Protein AF-A0A7W0DE58-F1 (afdb_monomer_lite)

Structure (mmCIF, N/CA/C/O backbone):
data_AF-A0A7W0DE58-F1
#
_entry.id   AF-A0A7W0DE58-F1
#
loop_
_atom_site.group_PDB
_atom_site.id
_atom_site.type_symbol
_atom_site.label_atom_id
_atom_site.label_alt_id
_atom_site.label_comp_id
_atom_site.label_asym_id
_atom_site.label_entity_id
_atom_site.label_seq_id
_atom_site.pdbx_PDB_ins_code
_atom_site.Cartn_x
_atom_site.Cartn_y
_atom_site.Cartn_z
_atom_site.occupancy
_atom_site.B_iso_or_equiv
_atom_site.auth_seq_id
_atom_site.auth_comp_id
_atom_site.auth_asym_id
_atom_site.auth_atom_id
_atom_site.pdbx_PDB_model_num
ATOM 1 N N . MET A 1 1 ? 25.470 8.779 -27.329 1.00 54.16 1 MET A N 1
ATOM 2 C CA . MET A 1 1 ? 25.562 7.384 -26.840 1.00 54.16 1 MET A CA 1
ATOM 3 C C . MET A 1 1 ? 25.755 7.418 -25.335 1.00 54.16 1 MET A C 1
ATOM 5 O O . MET A 1 1 ? 26.661 8.103 -24.872 1.00 54.16 1 MET A O 1
ATOM 9 N N . ILE A 1 2 ? 24.888 6.750 -24.573 1.00 61.09 2 ILE A N 1
ATOM 10 C CA . ILE A 1 2 ? 25.069 6.591 -23.124 1.00 61.09 2 ILE A CA 1
ATOM 11 C C . ILE A 1 2 ? 26.380 5.836 -22.873 1.00 61.09 2 ILE A C 1
ATOM 13 O O . ILE A 1 2 ? 26.672 4.843 -23.534 1.00 61.09 2 ILE A O 1
ATOM 17 N N . SER A 1 3 ? 27.206 6.350 -21.960 1.00 79.62 3 SER A N 1
ATOM 18 C CA . SER A 1 3 ? 28.499 5.745 -21.639 1.00 79.62 3 SER A CA 1
ATOM 19 C C . SER A 1 3 ? 28.291 4.381 -20.978 1.00 79.62 3 SER A C 1
ATOM 21 O O . SER A 1 3 ? 27.489 4.262 -20.051 1.00 79.62 3 SER A O 1
ATOM 23 N N . PHE A 1 4 ? 29.045 3.366 -21.407 1.00 78.25 4 PHE A N 1
ATOM 24 C CA . PHE A 1 4 ? 28.942 1.984 -20.910 1.00 78.25 4 PHE A CA 1
ATOM 25 C C . PHE A 1 4 ? 29.071 1.892 -19.377 1.00 78.25 4 PHE A C 1
ATOM 27 O O . PHE A 1 4 ? 28.430 1.067 -18.730 1.00 78.25 4 PHE A O 1
ATOM 34 N N . LYS A 1 5 ? 29.839 2.810 -18.773 1.00 80.19 5 LYS A N 1
ATOM 35 C CA . LYS A 1 5 ? 29.979 2.943 -17.314 1.00 80.19 5 LYS A CA 1
ATOM 36 C C . LYS A 1 5 ? 28.664 3.329 -16.629 1.00 80.19 5 LYS A C 1
ATOM 38 O O . LYS A 1 5 ? 28.337 2.779 -15.583 1.00 80.19 5 LYS A O 1
ATOM 43 N N . LEU A 1 6 ? 27.910 4.253 -17.227 1.00 75.94 6 LEU A N 1
ATOM 44 C CA . LEU A 1 6 ? 26.617 4.702 -16.708 1.00 75.94 6 LEU A CA 1
ATOM 45 C C . LEU A 1 6 ? 25.575 3.581 -16.815 1.00 75.94 6 LEU A C 1
ATOM 47 O O . LEU A 1 6 ? 24.805 3.359 -15.887 1.00 75.94 6 LEU A O 1
ATOM 51 N N . GLN A 1 7 ? 25.596 2.841 -17.926 1.00 73.56 7 GLN A N 1
ATOM 52 C CA . GLN A 1 7 ? 24.702 1.708 -18.151 1.00 73.56 7 GLN A CA 1
ATOM 53 C C . GLN A 1 7 ? 24.956 0.574 -17.148 1.00 73.56 7 GLN A C 1
ATOM 55 O O . GLN A 1 7 ? 24.011 0.074 -16.544 1.00 73.56 7 GLN A O 1
ATOM 60 N N . LEU A 1 8 ? 26.224 0.220 -16.906 1.00 85.00 8 LEU A N 1
ATOM 61 C CA . LEU A 1 8 ? 26.586 -0.788 -15.905 1.00 85.00 8 LEU A CA 1
ATOM 62 C C . LEU A 1 8 ? 26.147 -0.367 -14.495 1.00 85.00 8 LEU A C 1
ATOM 64 O O . LEU A 1 8 ? 25.566 -1.168 -13.766 1.00 85.00 8 LEU A O 1
ATOM 68 N N . PHE A 1 9 ? 26.380 0.896 -14.127 1.00 84.75 9 PHE A N 1
ATOM 69 C CA . PHE A 1 9 ? 25.965 1.431 -12.830 1.00 84.75 9 PHE A CA 1
ATOM 70 C C . PHE A 1 9 ? 24.444 1.360 -12.641 1.00 84.75 9 PHE A C 1
ATOM 72 O O . PHE A 1 9 ? 23.974 0.878 -11.611 1.00 84.75 9 PHE A O 1
ATOM 79 N N . LEU A 1 10 ? 23.674 1.774 -13.652 1.00 76.94 10 LEU A N 1
ATOM 80 C CA . LEU A 1 10 ? 22.210 1.720 -13.626 1.00 76.94 10 LEU A CA 1
ATOM 81 C C . LEU A 1 10 ? 21.679 0.292 -13.482 1.00 76.94 10 LEU A C 1
ATOM 83 O O . LEU A 1 10 ? 20.753 0.068 -12.703 1.00 76.94 10 LEU A O 1
ATOM 87 N N . ILE A 1 11 ? 22.277 -0.673 -14.186 1.00 80.88 11 ILE A N 1
ATOM 88 C CA . ILE A 1 11 ? 21.881 -2.085 -14.107 1.00 80.88 11 ILE A CA 1
ATOM 89 C C . ILE A 1 11 ? 22.119 -2.633 -12.697 1.00 80.88 11 ILE A C 1
ATOM 91 O O . ILE A 1 11 ? 21.213 -3.224 -12.110 1.00 80.88 11 ILE A O 1
ATOM 95 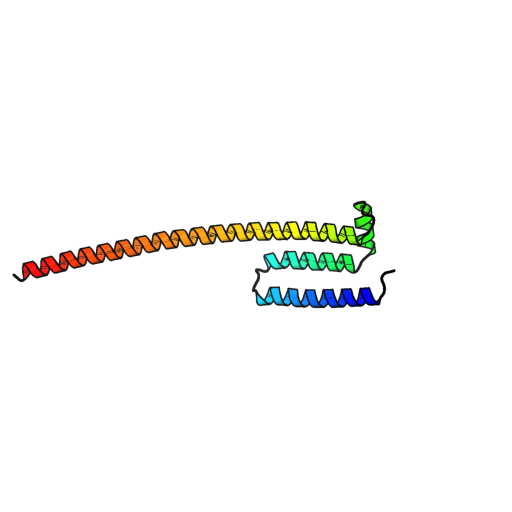N N . VAL A 1 12 ? 23.307 -2.404 -12.129 1.00 87.88 12 VAL A N 1
ATOM 96 C CA . VAL A 1 12 ? 23.644 -2.874 -10.775 1.00 87.88 12 VAL A CA 1
ATOM 97 C C . VAL A 1 12 ? 22.734 -2.224 -9.732 1.00 87.88 12 VAL A C 1
ATOM 99 O O . VAL A 1 12 ? 22.206 -2.914 -8.861 1.00 87.88 12 VAL A O 1
ATOM 102 N N . PHE A 1 13 ? 22.491 -0.917 -9.847 1.00 83.12 13 PHE A N 1
ATOM 103 C CA . PHE A 1 13 ? 21.596 -0.194 -8.947 1.00 83.12 13 PHE A CA 1
ATOM 104 C C . PHE A 1 13 ? 20.156 -0.727 -9.017 1.00 83.12 13 PHE A C 1
ATOM 106 O O . PHE A 1 13 ? 19.573 -1.045 -7.981 1.00 83.12 13 PHE A O 1
ATOM 113 N N . CYS A 1 14 ? 19.608 -0.919 -10.224 1.00 79.19 14 CYS A N 1
ATOM 114 C CA . CYS A 1 14 ? 18.289 -1.534 -10.409 1.00 79.19 14 CYS A CA 1
ATOM 115 C C . CYS A 1 14 ? 18.213 -2.935 -9.797 1.00 79.19 14 CYS A C 1
ATOM 117 O O . CYS A 1 14 ? 17.220 -3.263 -9.150 1.00 79.19 14 CYS A O 1
ATOM 119 N N . PHE A 1 15 ? 19.255 -3.753 -9.963 1.00 85.69 15 PHE A N 1
ATOM 120 C CA . PHE A 1 15 ? 19.284 -5.109 -9.421 1.00 85.69 15 PHE A CA 1
ATOM 121 C C . PHE A 1 15 ? 19.278 -5.124 -7.884 1.00 85.69 15 PHE A C 1
ATOM 123 O O . PHE A 1 15 ? 18.531 -5.889 -7.272 1.00 85.69 15 PHE A O 1
ATOM 130 N N . ILE A 1 16 ? 20.051 -4.235 -7.249 1.00 86.00 16 ILE A N 1
ATOM 131 C CA . ILE A 1 16 ? 20.060 -4.073 -5.787 1.00 86.00 16 ILE A CA 1
ATOM 132 C C . ILE A 1 16 ? 18.690 -3.602 -5.291 1.00 86.00 16 ILE A C 1
ATOM 134 O O . ILE A 1 16 ? 18.139 -4.191 -4.357 1.00 86.00 16 ILE A O 1
ATOM 138 N N . CYS A 1 17 ? 18.109 -2.582 -5.931 1.00 77.06 17 CYS A N 1
ATOM 139 C CA . CYS A 1 17 ? 16.770 -2.100 -5.595 1.00 77.06 17 CYS A CA 1
ATOM 140 C C . CYS A 1 17 ? 15.721 -3.209 -5.728 1.00 77.06 17 CYS A C 1
ATOM 142 O O . CYS A 1 17 ? 14.889 -3.359 -4.836 1.00 77.06 17 CYS A O 1
ATOM 144 N N . PHE A 1 18 ? 15.789 -4.020 -6.786 1.00 79.06 18 PHE A N 1
ATOM 145 C CA . PHE A 1 18 ? 14.885 -5.147 -7.001 1.00 79.06 18 PHE A CA 1
ATOM 146 C C . PHE A 1 18 ? 14.988 -6.198 -5.891 1.00 79.06 18 PHE A C 1
ATOM 148 O O . PHE A 1 18 ? 13.970 -6.598 -5.326 1.00 79.06 18 PHE A O 1
ATOM 155 N N . MET A 1 19 ? 16.209 -6.599 -5.524 1.00 84.69 19 MET A N 1
ATOM 156 C CA . MET A 1 19 ? 16.435 -7.558 -4.437 1.00 84.69 19 MET A CA 1
ATOM 157 C C . MET A 1 19 ? 15.956 -7.023 -3.086 1.00 84.69 19 MET A C 1
ATOM 159 O O . MET A 1 19 ? 15.321 -7.746 -2.317 1.00 84.69 19 MET A O 1
ATOM 163 N N . MET A 1 20 ? 16.200 -5.742 -2.805 1.00 80.12 20 MET A N 1
ATOM 164 C CA . MET A 1 20 ? 15.695 -5.094 -1.596 1.00 80.12 20 MET A CA 1
ATOM 165 C C . MET A 1 20 ? 14.160 -5.071 -1.576 1.00 80.12 20 MET A C 1
ATOM 167 O O . MET A 1 20 ? 13.556 -5.356 -0.543 1.00 80.12 20 MET A O 1
ATOM 171 N N . PHE A 1 21 ? 13.532 -4.791 -2.721 1.00 73.88 21 PHE A N 1
ATOM 172 C CA . PHE A 1 21 ? 12.079 -4.757 -2.867 1.00 73.88 21 PHE A CA 1
ATOM 173 C C . PHE A 1 21 ? 11.446 -6.140 -2.663 1.00 73.88 21 PHE A C 1
ATOM 175 O O . PHE A 1 21 ? 10.488 -6.277 -1.902 1.00 73.88 21 PHE A O 1
ATOM 182 N N . LEU A 1 22 ? 12.030 -7.181 -3.266 1.00 77.19 22 LEU A N 1
ATOM 183 C CA . LEU A 1 22 ? 11.653 -8.580 -3.043 1.00 77.19 22 LEU A CA 1
ATOM 184 C C . LEU A 1 22 ? 11.731 -8.957 -1.561 1.00 77.19 22 LEU A C 1
ATOM 186 O O . LEU A 1 22 ? 10.788 -9.530 -1.013 1.00 77.19 22 LEU A O 1
ATOM 190 N N . ASN A 1 23 ? 12.828 -8.594 -0.897 1.00 77.69 23 ASN A N 1
ATOM 191 C CA . ASN A 1 23 ? 13.008 -8.876 0.523 1.00 77.69 23 ASN A CA 1
ATOM 192 C C . ASN A 1 23 ? 11.957 -8.151 1.383 1.00 77.69 23 ASN A C 1
ATOM 194 O O . ASN A 1 23 ? 11.448 -8.717 2.348 1.00 77.69 23 ASN A O 1
ATOM 198 N N . LEU A 1 24 ? 11.578 -6.924 1.011 1.00 68.94 24 LEU A N 1
ATOM 199 C CA . LEU A 1 24 ? 10.515 -6.168 1.675 1.00 68.94 24 LEU A CA 1
ATOM 200 C C . LEU A 1 24 ? 9.151 -6.863 1.524 1.00 68.94 24 LEU A C 1
ATOM 202 O O . LEU A 1 24 ? 8.433 -7.029 2.508 1.00 68.94 24 LEU A O 1
ATOM 206 N N . ILE A 1 25 ? 8.818 -7.344 0.324 1.00 68.94 25 ILE A N 1
ATOM 207 C CA . ILE A 1 25 ? 7.566 -8.078 0.074 1.00 68.94 25 ILE A CA 1
ATOM 208 C C . ILE A 1 25 ? 7.475 -9.323 0.964 1.00 68.94 25 ILE A C 1
ATOM 210 O O . ILE A 1 25 ? 6.459 -9.538 1.628 1.00 68.94 25 ILE A O 1
ATOM 214 N N . ILE A 1 26 ? 8.552 -10.112 1.012 1.00 71.56 26 ILE A N 1
ATOM 215 C CA . ILE A 1 26 ? 8.603 -11.363 1.778 1.00 71.56 26 ILE A CA 1
ATOM 216 C C . ILE A 1 26 ? 8.555 -11.079 3.286 1.00 71.56 26 ILE A C 1
ATOM 218 O O . ILE A 1 26 ? 7.804 -11.723 4.019 1.00 71.56 26 ILE A O 1
ATOM 222 N N . LYS A 1 27 ? 9.323 -10.091 3.762 1.00 65.44 27 LYS A N 1
ATOM 223 C CA . LYS A 1 27 ? 9.465 -9.790 5.194 1.00 65.44 27 LYS A CA 1
ATOM 224 C C . LYS A 1 27 ? 8.199 -9.200 5.816 1.00 65.44 27 LYS A C 1
ATOM 226 O O . LYS A 1 27 ? 7.913 -9.490 6.975 1.00 65.44 27 LYS A O 1
ATOM 231 N N . PHE A 1 28 ? 7.438 -8.397 5.071 1.00 62.41 28 PHE A N 1
ATOM 232 C CA . PHE A 1 28 ? 6.244 -7.721 5.592 1.00 62.41 28 PHE A CA 1
ATOM 233 C C . PHE A 1 28 ? 4.934 -8.497 5.382 1.00 62.41 28 PHE A C 1
ATOM 235 O O . PHE A 1 28 ? 3.885 -7.989 5.770 1.00 62.41 28 PHE A O 1
ATOM 242 N N . LYS A 1 29 ? 4.973 -9.716 4.807 1.00 59.91 29 LYS A N 1
ATOM 243 C CA . LYS A 1 29 ? 3.774 -10.523 4.479 1.00 59.91 29 LYS A CA 1
ATOM 244 C C . LYS A 1 29 ? 2.689 -9.690 3.784 1.00 59.91 29 LYS A C 1
ATOM 246 O O . LYS A 1 29 ? 1.505 -9.819 4.087 1.00 59.91 29 LYS A O 1
ATOM 251 N N . LEU A 1 30 ? 3.105 -8.790 2.892 1.00 58.84 30 LEU A N 1
ATOM 252 C CA . LEU A 1 30 ? 2.166 -7.994 2.112 1.00 58.84 30 LEU A CA 1
ATOM 253 C C . LEU A 1 30 ? 1.281 -8.960 1.320 1.00 58.84 30 LEU A C 1
ATOM 255 O O . LEU A 1 30 ? 1.800 -9.870 0.671 1.00 58.84 30 LEU A O 1
ATOM 259 N N . ASP A 1 31 ? -0.039 -8.777 1.390 1.00 58.59 31 ASP A N 1
ATOM 260 C CA . ASP A 1 31 ? -0.971 -9.572 0.593 1.00 58.59 31 ASP A CA 1
ATOM 261 C C . ASP A 1 31 ? -0.529 -9.523 -0.873 1.00 58.59 31 ASP A C 1
ATOM 263 O O . ASP A 1 31 ? -0.366 -8.437 -1.443 1.00 58.59 31 ASP A O 1
ATOM 267 N N . LEU A 1 32 ? -0.364 -10.703 -1.485 1.00 56.78 32 LEU A N 1
ATOM 268 C CA . LEU A 1 32 ? 0.150 -10.887 -2.851 1.00 56.78 32 LEU A CA 1
ATOM 269 C C . LEU A 1 32 ? -0.504 -9.928 -3.863 1.00 56.78 32 LEU A C 1
ATOM 271 O O . LEU A 1 32 ? 0.135 -9.480 -4.812 1.00 56.78 32 LEU A O 1
ATOM 275 N N . LYS A 1 33 ? -1.774 -9.577 -3.626 1.00 62.78 33 LYS A N 1
ATOM 276 C CA . LYS A 1 33 ? -2.578 -8.647 -4.423 1.00 62.78 33 LYS A CA 1
ATOM 277 C C . LYS A 1 33 ? -1.955 -7.251 -4.562 1.00 62.78 33 LYS A C 1
ATOM 279 O O . LYS A 1 33 ? -2.016 -6.681 -5.648 1.00 62.78 33 LYS A O 1
ATOM 284 N N . TYR A 1 34 ? -1.363 -6.694 -3.504 1.00 63.88 34 TYR A N 1
ATOM 285 C CA . TYR A 1 34 ? -0.759 -5.352 -3.549 1.00 63.88 34 TYR A CA 1
ATOM 286 C C . TYR A 1 34 ? 0.659 -5.386 -4.121 1.00 63.88 34 TYR A C 1
ATOM 288 O O . TYR A 1 34 ? 1.074 -4.464 -4.824 1.00 63.88 34 TYR A O 1
ATOM 296 N N . SER A 1 35 ? 1.381 -6.477 -3.871 1.00 67.00 35 SER A N 1
ATOM 297 C CA . SER A 1 35 ? 2.721 -6.713 -4.409 1.00 67.00 35 SER A CA 1
ATOM 298 C C . SER A 1 35 ? 2.705 -6.960 -5.921 1.00 67.00 35 SER A C 1
ATOM 300 O O . SER A 1 35 ? 3.663 -6.601 -6.600 1.00 67.00 35 SER A O 1
ATOM 302 N N . LEU A 1 36 ? 1.613 -7.514 -6.464 1.00 68.06 36 LEU A N 1
ATOM 303 C CA . LEU A 1 36 ? 1.472 -7.833 -7.889 1.00 68.06 36 LEU A CA 1
ATOM 304 C C . LEU A 1 36 ? 1.518 -6.585 -8.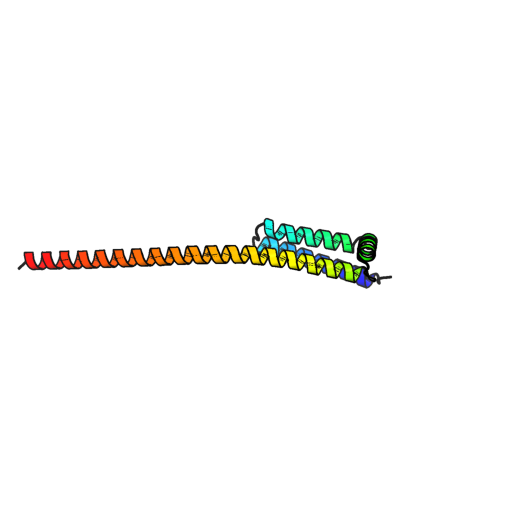784 1.00 68.06 36 LEU A C 1
ATOM 306 O O . LEU A 1 36 ? 2.163 -6.606 -9.829 1.00 68.06 36 LEU A O 1
ATOM 310 N N . LEU A 1 37 ? 0.892 -5.483 -8.351 1.00 68.50 37 LEU A N 1
ATOM 311 C CA . LEU A 1 37 ? 0.932 -4.206 -9.079 1.00 68.50 37 LEU A CA 1
ATOM 312 C C . LEU A 1 37 ? 2.347 -3.622 -9.119 1.00 68.50 37 LEU A C 1
ATOM 314 O O . LEU A 1 37 ? 2.788 -3.128 -10.153 1.00 68.50 37 LEU A O 1
ATOM 318 N N . TRP A 1 38 ? 3.081 -3.730 -8.012 1.00 71.56 38 TRP A N 1
ATOM 319 C CA . TRP A 1 38 ? 4.480 -3.316 -7.949 1.00 71.56 38 TRP A CA 1
ATOM 320 C C . TRP A 1 38 ? 5.395 -4.200 -8.800 1.00 71.56 38 TRP A C 1
ATOM 322 O O . TRP A 1 38 ? 6.311 -3.697 -9.446 1.00 71.56 38 TRP A O 1
ATOM 332 N N . PHE A 1 39 ? 5.134 -5.505 -8.846 1.00 72.88 39 PHE A N 1
ATOM 333 C CA . PHE A 1 39 ? 5.889 -6.432 -9.685 1.00 72.88 39 PHE A CA 1
ATOM 334 C C . PHE A 1 39 ? 5.681 -6.136 -11.173 1.00 72.88 39 PHE A C 1
ATOM 336 O O . PHE A 1 39 ? 6.643 -6.056 -11.934 1.00 72.88 39 PHE A O 1
ATOM 343 N N . LEU A 1 40 ? 4.429 -5.889 -11.568 1.00 74.75 40 LEU A N 1
ATOM 344 C CA . LEU A 1 40 ? 4.074 -5.461 -12.918 1.00 74.75 40 LEU A CA 1
ATOM 345 C C . LEU A 1 40 ? 4.774 -4.143 -13.285 1.00 74.75 40 LEU A C 1
ATOM 347 O O . LEU A 1 40 ? 5.340 -4.036 -14.370 1.00 74.75 40 LEU A O 1
ATOM 351 N N . LEU A 1 41 ? 4.807 -3.173 -12.365 1.00 75.12 41 LEU A N 1
ATOM 352 C CA . LEU A 1 41 ? 5.499 -1.897 -12.558 1.00 75.12 41 LEU A CA 1
ATOM 353 C C . LEU A 1 41 ? 6.998 -2.087 -12.813 1.00 75.12 41 LEU A C 1
ATOM 355 O O . LEU A 1 41 ? 7.540 -1.512 -13.757 1.00 75.12 41 LEU A O 1
ATOM 359 N N . ILE A 1 42 ? 7.666 -2.899 -11.991 1.00 75.31 42 ILE A N 1
ATOM 360 C CA . ILE A 1 42 ? 9.096 -3.181 -12.141 1.00 75.31 42 ILE A CA 1
ATOM 361 C C . ILE A 1 42 ? 9.367 -3.879 -13.477 1.00 75.31 42 ILE A C 1
ATOM 363 O O . ILE A 1 42 ? 10.291 -3.487 -14.183 1.00 75.31 42 ILE A O 1
ATOM 367 N N . ILE A 1 43 ? 8.545 -4.859 -13.861 1.00 80.19 43 ILE A N 1
ATOM 368 C CA . ILE A 1 43 ? 8.680 -5.566 -15.144 1.00 80.19 43 ILE A CA 1
ATOM 369 C C . ILE A 1 43 ? 8.527 -4.602 -16.322 1.00 80.19 43 ILE A C 1
ATOM 371 O O . ILE A 1 43 ? 9.372 -4.601 -17.215 1.00 80.19 43 ILE A O 1
ATOM 375 N N . ILE A 1 44 ? 7.491 -3.757 -16.316 1.00 77.19 44 ILE A N 1
ATOM 376 C CA . ILE A 1 44 ? 7.266 -2.758 -17.370 1.00 77.19 44 ILE A CA 1
ATOM 377 C C . ILE A 1 44 ? 8.461 -1.803 -17.445 1.00 77.19 44 ILE A C 1
ATOM 379 O O . ILE A 1 44 ? 8.985 -1.546 -18.525 1.00 77.19 44 ILE A O 1
ATOM 383 N N . THR A 1 45 ? 8.943 -1.333 -16.296 1.00 72.25 45 THR A N 1
ATOM 384 C CA . THR A 1 45 ? 10.053 -0.375 -16.223 1.00 72.25 45 THR A CA 1
ATOM 385 C C . THR A 1 45 ? 11.366 -0.988 -16.718 1.00 72.25 45 THR A C 1
ATOM 387 O O . THR A 1 45 ? 12.065 -0.367 -17.514 1.00 72.25 45 THR A O 1
ATOM 390 N N . ILE A 1 46 ? 11.686 -2.223 -16.314 1.00 73.81 46 ILE A N 1
ATOM 391 C CA . ILE A 1 46 ? 12.864 -2.960 -16.799 1.00 73.81 46 ILE A CA 1
ATOM 392 C C . ILE A 1 46 ? 12.741 -3.229 -18.300 1.00 73.81 46 ILE A C 1
ATOM 394 O O . ILE A 1 46 ? 13.708 -3.031 -19.030 1.00 73.81 46 ILE A O 1
ATOM 398 N N . SER A 1 47 ? 11.560 -3.623 -18.783 1.00 77.19 47 SER A N 1
ATOM 399 C CA . SER A 1 47 ? 11.330 -3.857 -20.210 1.00 77.19 47 SER A CA 1
ATOM 400 C C . SER A 1 47 ? 11.559 -2.583 -21.031 1.00 77.19 47 SER A C 1
ATOM 402 O O . SER A 1 47 ? 12.238 -2.632 -22.052 1.00 77.19 47 SER A O 1
ATOM 404 N N . LEU A 1 48 ? 11.067 -1.426 -20.579 1.00 69.50 48 LEU A N 1
ATOM 405 C CA . LEU A 1 48 ? 11.318 -0.149 -21.260 1.00 69.50 48 LEU A CA 1
ATOM 406 C C . LEU A 1 48 ? 12.790 0.289 -21.164 1.00 69.50 48 LEU A C 1
ATOM 408 O O . LEU A 1 48 ? 13.311 0.878 -22.107 1.00 69.50 48 LEU A O 1
ATOM 412 N N . ALA A 1 49 ? 13.478 -0.020 -20.060 1.00 70.19 49 ALA A N 1
ATOM 413 C CA . ALA A 1 49 ? 14.894 0.305 -19.880 1.00 70.19 49 ALA A CA 1
ATOM 414 C C . ALA A 1 49 ? 15.833 -0.566 -20.737 1.00 70.19 49 ALA A C 1
ATOM 416 O O . ALA A 1 49 ? 16.866 -0.083 -21.200 1.00 70.19 49 ALA A O 1
ATOM 417 N N . VAL A 1 50 ? 15.491 -1.841 -20.956 1.00 73.00 50 VAL A N 1
ATOM 418 C CA . VAL A 1 50 ? 16.282 -2.777 -21.778 1.00 73.00 50 VAL A CA 1
ATOM 419 C C . VAL A 1 50 ? 16.100 -2.505 -23.275 1.00 73.00 50 VAL A C 1
ATOM 421 O O . VAL A 1 50 ? 17.040 -2.696 -24.047 1.00 73.00 50 VAL A O 1
ATOM 424 N N . PHE A 1 51 ? 14.926 -2.018 -23.691 1.00 73.75 51 PHE A N 1
ATOM 425 C CA . PHE A 1 51 ? 14.586 -1.774 -25.094 1.00 73.75 51 PHE A CA 1
ATOM 426 C C . PHE A 1 51 ? 14.376 -0.272 -25.384 1.00 73.75 51 PHE A C 1
ATOM 428 O O . PHE A 1 51 ? 13.232 0.183 -25.468 1.00 73.75 51 PHE A O 1
ATOM 435 N N . PRO A 1 52 ? 15.451 0.511 -25.612 1.00 68.88 52 PRO A N 1
ATOM 436 C CA . PRO A 1 52 ? 15.353 1.954 -25.857 1.00 68.88 52 PRO A CA 1
ATOM 437 C C . PRO A 1 52 ? 14.525 2.307 -27.103 1.00 68.88 52 PRO A C 1
ATOM 439 O O . PRO A 1 52 ? 13.841 3.325 -27.102 1.00 68.88 52 PRO A O 1
ATOM 442 N N . ASN A 1 53 ? 14.498 1.435 -28.118 1.00 73.19 53 ASN A N 1
ATOM 443 C CA . ASN A 1 53 ? 13.672 1.621 -29.317 1.00 73.19 53 ASN A CA 1
ATOM 444 C C . ASN A 1 53 ? 12.163 1.665 -29.005 1.00 73.19 53 ASN A C 1
ATOM 446 O O . ASN A 1 53 ? 11.429 2.415 -29.642 1.00 73.19 53 ASN A O 1
ATOM 450 N N . LEU A 1 54 ? 11.685 0.889 -28.022 1.00 70.44 54 LEU A N 1
ATOM 451 C CA . LEU A 1 54 ? 10.276 0.931 -27.606 1.00 70.44 54 LEU A CA 1
ATOM 452 C C . LEU A 1 54 ? 9.966 2.242 -26.875 1.00 70.44 54 LEU A C 1
ATOM 454 O O . LEU A 1 54 ? 8.922 2.849 -27.103 1.00 70.44 54 LEU A O 1
ATOM 458 N N . ALA A 1 55 ? 10.889 2.701 -26.027 1.00 69.81 55 ALA A N 1
ATOM 459 C CA . ALA A 1 55 ? 10.758 3.979 -25.338 1.00 69.81 55 ALA A CA 1
ATOM 460 C C . ALA A 1 55 ? 10.766 5.168 -26.317 1.00 69.81 55 ALA A C 1
ATOM 462 O O . ALA A 1 55 ? 9.974 6.091 -26.146 1.00 69.81 55 ALA A O 1
ATOM 463 N N . GLU A 1 56 ? 11.603 5.132 -27.359 1.00 75.38 56 GLU A N 1
ATOM 464 C CA . GLU A 1 56 ? 11.613 6.131 -28.438 1.00 75.38 56 GLU A CA 1
ATOM 465 C C . GLU A 1 56 ? 10.296 6.162 -29.217 1.00 75.38 56 GLU A C 1
ATOM 467 O O . GLU A 1 56 ? 9.745 7.240 -29.437 1.00 75.38 56 GLU A O 1
ATOM 472 N N . GLN A 1 57 ? 9.746 5.000 -29.579 1.00 75.75 57 GLN A N 1
ATOM 473 C CA . GLN A 1 57 ? 8.460 4.920 -30.282 1.00 75.75 57 GLN A CA 1
ATOM 474 C C . GLN A 1 57 ? 7.310 5.493 -29.448 1.00 75.75 57 GLN A C 1
ATOM 476 O O . GLN A 1 57 ? 6.489 6.254 -29.960 1.00 75.75 57 GLN A O 1
ATOM 481 N N . VAL A 1 58 ? 7.267 5.166 -28.153 1.00 71.12 58 VAL A N 1
ATOM 482 C CA . VAL A 1 58 ? 6.256 5.695 -27.227 1.00 71.12 58 VAL A CA 1
ATOM 483 C C . VAL A 1 58 ? 6.428 7.202 -27.030 1.00 71.12 58 VAL A C 1
ATOM 485 O O . VAL A 1 58 ? 5.445 7.938 -27.067 1.00 71.12 58 VAL A O 1
ATOM 488 N N . ALA A 1 59 ? 7.662 7.683 -26.871 1.00 78.25 59 ALA A N 1
ATOM 489 C CA . ALA A 1 59 ? 7.946 9.108 -26.736 1.00 78.25 59 ALA A CA 1
ATOM 490 C C . ALA A 1 59 ? 7.521 9.893 -27.983 1.00 78.25 59 ALA A C 1
ATOM 492 O O . ALA A 1 59 ? 6.826 10.899 -27.855 1.00 78.25 59 ALA A O 1
ATOM 493 N N . HIS A 1 60 ? 7.832 9.389 -29.180 1.00 78.62 60 HIS A N 1
ATOM 494 C CA . HIS A 1 60 ? 7.420 10.012 -30.436 1.00 78.62 60 HIS A CA 1
ATOM 495 C C . HIS A 1 60 ? 5.894 10.000 -30.622 1.00 78.62 60 HIS A C 1
ATOM 497 O O . HIS A 1 60 ? 5.330 10.972 -31.116 1.00 78.62 60 HIS A O 1
ATOM 503 N N . PHE A 1 61 ? 5.203 8.935 -30.198 1.00 77.62 61 PHE A N 1
ATOM 504 C CA . PHE A 1 61 ? 3.737 8.872 -30.243 1.00 77.62 61 PHE A CA 1
ATOM 505 C C . PHE A 1 61 ? 3.072 9.904 -29.317 1.00 77.62 61 PHE A C 1
ATOM 507 O O . PHE A 1 61 ? 2.054 10.490 -29.673 1.00 77.62 61 PHE A O 1
ATOM 514 N N . ILE A 1 62 ? 3.657 10.146 -28.141 1.00 79.56 62 ILE A N 1
ATOM 515 C CA . ILE A 1 62 ? 3.156 11.124 -27.160 1.00 79.56 62 ILE A CA 1
ATOM 516 C C . ILE A 1 62 ? 3.605 12.559 -27.510 1.00 79.56 62 ILE A C 1
ATOM 518 O O . ILE A 1 62 ? 3.024 13.522 -27.014 1.00 79.56 62 ILE A O 1
ATOM 522 N N . GLY A 1 63 ? 4.607 12.722 -28.383 1.00 77.75 63 GLY A N 1
ATOM 523 C CA . GLY A 1 63 ? 5.184 14.019 -28.755 1.00 77.75 63 GLY A CA 1
ATOM 524 C C . GLY A 1 63 ? 6.258 14.524 -27.783 1.00 77.75 63 GLY A C 1
ATOM 525 O O . GLY A 1 63 ? 6.461 15.729 -27.658 1.00 77.75 63 GLY A O 1
ATOM 526 N N . ILE A 1 64 ? 6.928 13.620 -27.062 1.00 81.19 64 ILE A N 1
ATOM 527 C CA . ILE A 1 64 ? 7.988 13.937 -26.098 1.00 81.19 64 ILE A CA 1
ATOM 528 C C . ILE A 1 64 ? 9.353 13.823 -26.782 1.00 81.19 64 ILE A C 1
ATOM 530 O O . ILE A 1 64 ? 9.699 12.783 -27.335 1.00 81.19 64 ILE A O 1
ATOM 534 N N . GLU A 1 65 ? 10.148 14.888 -26.684 1.00 75.75 65 GLU A N 1
ATOM 535 C CA . GLU A 1 65 ? 11.438 15.024 -27.374 1.00 75.75 65 GLU A CA 1
ATOM 536 C C . GLU A 1 65 ? 12.515 14.055 -26.854 1.00 75.75 65 GLU A C 1
ATOM 538 O O . GLU A 1 65 ? 13.370 13.599 -27.610 1.00 75.75 65 GLU A O 1
ATOM 543 N N . THR A 1 66 ? 12.469 13.697 -25.564 1.00 79.88 66 THR A N 1
ATOM 544 C CA . THR A 1 66 ? 13.417 12.757 -24.954 1.00 79.88 66 THR A CA 1
ATOM 545 C C . THR A 1 66 ? 12.715 11.502 -24.415 1.00 79.88 66 THR A C 1
ATOM 547 O O . THR A 1 66 ? 11.811 11.602 -23.579 1.00 79.88 66 THR A O 1
ATOM 550 N N . PRO A 1 67 ? 13.161 10.290 -24.799 1.00 73.75 67 PRO A N 1
ATOM 551 C CA . PRO A 1 67 ? 12.573 9.030 -24.324 1.00 73.75 67 PRO A CA 1
ATOM 552 C C . PRO A 1 67 ? 12.565 8.890 -22.800 1.00 73.75 67 PRO A C 1
ATOM 554 O O . PRO A 1 67 ? 11.641 8.331 -22.214 1.00 73.75 67 PRO A O 1
ATOM 557 N N . VAL A 1 68 ? 13.575 9.463 -22.143 1.00 77.81 68 VAL A N 1
ATOM 558 C CA . VAL A 1 68 ? 13.705 9.474 -20.683 1.00 77.81 68 VAL A CA 1
ATOM 559 C C . VAL A 1 68 ? 12.530 10.205 -20.024 1.00 77.81 68 VAL A C 1
ATOM 561 O O . VAL A 1 68 ? 11.959 9.691 -19.063 1.00 77.81 68 VAL A O 1
ATOM 564 N N . ASN A 1 69 ? 12.105 11.353 -20.562 1.00 81.81 69 ASN A N 1
ATOM 565 C CA . ASN A 1 69 ? 10.986 12.117 -20.004 1.00 81.81 69 ASN A CA 1
ATOM 566 C C . ASN A 1 69 ? 9.651 11.373 -20.152 1.00 81.81 69 ASN A C 1
ATOM 568 O O . ASN A 1 69 ? 8.814 11.438 -19.252 1.00 81.81 69 ASN A O 1
ATOM 572 N N . ALA A 1 70 ? 9.467 10.622 -21.241 1.00 75.44 70 ALA A N 1
ATOM 573 C CA . ALA A 1 70 ? 8.277 9.797 -21.443 1.00 75.44 70 ALA A CA 1
ATOM 574 C C . ALA A 1 70 ? 8.177 8.668 -20.403 1.00 75.44 70 ALA A C 1
ATOM 576 O O . ALA A 1 70 ? 7.106 8.445 -19.834 1.00 75.44 70 ALA A O 1
ATOM 577 N N . ILE A 1 71 ? 9.301 8.008 -20.097 1.00 76.62 71 ILE A N 1
ATOM 578 C CA . ILE A 1 71 ? 9.377 6.972 -19.055 1.00 76.62 71 ILE A CA 1
ATOM 579 C C . ILE A 1 71 ? 9.062 7.567 -17.677 1.00 76.62 71 ILE A C 1
ATOM 581 O O . ILE A 1 71 ? 8.284 6.983 -16.922 1.00 76.62 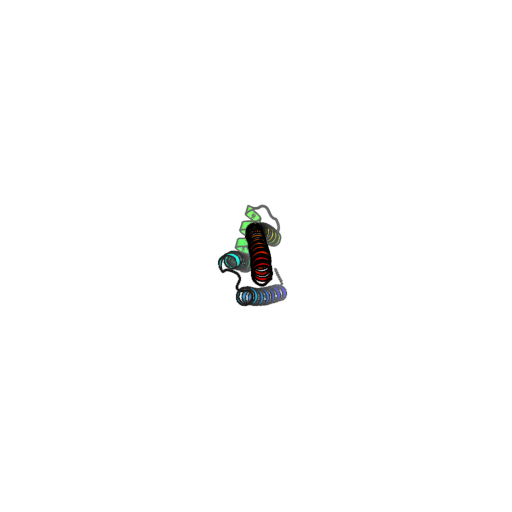71 ILE A O 1
ATOM 585 N N . PHE A 1 72 ? 9.617 8.741 -17.351 1.00 78.00 72 PHE A N 1
ATOM 586 C CA . PHE A 1 72 ? 9.328 9.421 -16.084 1.00 78.00 72 PHE A CA 1
ATOM 587 C C . PHE A 1 72 ? 7.851 9.794 -15.946 1.00 78.00 72 PHE A C 1
ATOM 589 O O . PHE A 1 72 ? 7.258 9.529 -14.900 1.00 78.00 72 PHE A O 1
ATOM 596 N N . LEU A 1 73 ? 7.243 10.358 -16.993 1.00 81.69 73 LEU A N 1
ATOM 597 C CA . LEU A 1 73 ? 5.820 10.697 -17.003 1.00 81.69 73 LEU A CA 1
ATOM 598 C C . LEU A 1 73 ? 4.957 9.457 -16.719 1.00 81.69 73 LEU A C 1
ATOM 600 O O . LEU A 1 73 ? 4.104 9.485 -15.832 1.00 81.69 73 LEU A O 1
ATOM 604 N N . PHE A 1 74 ? 5.222 8.351 -17.419 1.00 77.75 74 PHE A N 1
ATOM 605 C CA . PHE A 1 74 ? 4.515 7.088 -17.204 1.00 77.75 74 PHE A CA 1
ATOM 606 C C . PHE A 1 74 ? 4.718 6.538 -15.793 1.00 77.75 74 PHE A C 1
ATOM 608 O O . PHE A 1 74 ? 3.752 6.121 -15.155 1.00 77.75 74 PHE A O 1
ATOM 615 N N . GLY A 1 75 ? 5.952 6.569 -15.287 1.00 80.75 75 GLY A N 1
ATOM 616 C CA . GLY A 1 75 ? 6.277 6.140 -13.930 1.00 80.75 75 GLY A CA 1
ATOM 617 C C . GLY A 1 75 ? 5.511 6.939 -12.875 1.00 80.75 75 GLY A C 1
ATOM 618 O O . GLY A 1 75 ? 4.945 6.348 -11.955 1.00 80.75 75 GLY A O 1
ATOM 619 N N . ILE A 1 76 ? 5.420 8.264 -13.032 1.00 84.69 76 ILE A N 1
ATOM 620 C CA . ILE A 1 76 ? 4.656 9.139 -12.132 1.00 84.69 76 ILE A CA 1
ATOM 621 C C . ILE A 1 76 ? 3.159 8.823 -12.213 1.00 84.69 76 ILE A C 1
ATOM 623 O O . ILE A 1 76 ? 2.530 8.620 -11.175 1.00 84.69 76 ILE A O 1
ATOM 627 N N . LEU A 1 77 ? 2.589 8.724 -13.417 1.00 86.25 77 LEU A N 1
ATOM 628 C CA . LEU A 1 77 ? 1.168 8.408 -13.611 1.00 86.25 77 LEU A CA 1
ATOM 629 C C . LEU A 1 77 ? 0.795 7.043 -13.014 1.00 86.25 77 LEU A C 1
ATOM 631 O O . LEU A 1 77 ? -0.185 6.932 -12.277 1.00 86.25 77 LEU A O 1
ATOM 635 N N . LEU A 1 78 ? 1.603 6.012 -13.266 1.00 79.25 78 LEU A N 1
ATOM 636 C CA . LEU A 1 78 ? 1.417 4.682 -12.684 1.00 79.25 78 LEU A CA 1
ATOM 637 C C . LEU A 1 78 ? 1.548 4.705 -11.158 1.00 79.25 78 LEU A C 1
ATOM 639 O O . LEU A 1 78 ? 0.727 4.112 -10.458 1.00 79.25 78 LEU A O 1
ATOM 643 N N . THR A 1 79 ? 2.541 5.423 -10.631 1.00 83.19 79 THR A N 1
ATOM 644 C CA . THR A 1 79 ? 2.730 5.570 -9.181 1.00 83.19 79 THR A CA 1
ATOM 645 C C . THR A 1 79 ? 1.533 6.264 -8.536 1.00 83.19 79 THR A C 1
ATOM 647 O O . THR A 1 79 ? 1.091 5.831 -7.474 1.00 83.19 79 THR A O 1
ATOM 650 N N . LEU A 1 80 ? 0.951 7.282 -9.179 1.00 88.38 80 LEU A N 1
ATOM 651 C CA . LEU A 1 80 ? -0.273 7.936 -8.705 1.00 88.38 80 LEU A CA 1
ATOM 652 C C . LEU A 1 80 ? -1.453 6.961 -8.636 1.00 88.38 80 LEU A C 1
ATOM 654 O O . LEU A 1 80 ? -2.176 6.953 -7.640 1.00 88.38 80 LEU A O 1
ATOM 658 N N . ILE A 1 81 ? -1.623 6.099 -9.642 1.00 84.50 81 ILE A N 1
ATOM 659 C CA . ILE A 1 81 ? -2.674 5.068 -9.642 1.00 84.50 81 ILE A CA 1
ATOM 660 C C . ILE A 1 81 ? -2.471 4.087 -8.480 1.00 84.50 81 ILE A C 1
ATOM 662 O O . ILE A 1 81 ? -3.422 3.765 -7.761 1.00 84.50 81 ILE A O 1
ATOM 666 N N . ILE A 1 82 ? -1.234 3.634 -8.260 1.00 82.44 82 ILE A N 1
ATOM 667 C CA . ILE A 1 82 ? -0.897 2.730 -7.152 1.00 82.44 82 ILE A CA 1
ATOM 668 C C . ILE A 1 82 ? -1.157 3.414 -5.809 1.00 82.44 82 ILE A C 1
ATOM 670 O O . ILE A 1 82 ? -1.813 2.825 -4.949 1.00 82.44 82 ILE A O 1
ATOM 674 N N . MET A 1 83 ? -0.699 4.657 -5.642 1.00 87.75 83 MET A N 1
ATOM 675 C CA . MET A 1 83 ? -0.950 5.461 -4.446 1.00 87.75 83 MET A CA 1
ATOM 676 C C . MET A 1 83 ? -2.445 5.574 -4.172 1.00 87.75 83 MET A C 1
ATOM 678 O O . MET A 1 83 ? -2.882 5.258 -3.072 1.00 87.75 83 MET A O 1
ATOM 682 N N . PHE A 1 84 ? -3.249 5.918 -5.177 1.00 85.44 84 PHE A N 1
ATOM 683 C CA . PHE A 1 84 ? -4.698 6.002 -5.027 1.00 85.44 84 PHE A CA 1
ATOM 684 C C . PHE A 1 84 ? -5.329 4.660 -4.622 1.00 85.44 84 PHE A C 1
ATOM 686 O O . PHE A 1 84 ? -6.181 4.608 -3.731 1.00 85.44 84 PHE A O 1
ATOM 693 N N . SER A 1 85 ? -4.885 3.551 -5.222 1.00 82.00 85 SER A N 1
ATOM 694 C CA . SER A 1 85 ? -5.337 2.203 -4.853 1.00 82.00 85 SER A CA 1
ATOM 695 C C . SER A 1 85 ? -4.987 1.848 -3.401 1.00 82.00 85 SER A C 1
ATOM 697 O O . SER A 1 85 ? -5.810 1.268 -2.678 1.00 82.00 85 SER A O 1
ATOM 699 N N . LEU A 1 86 ? -3.784 2.214 -2.950 1.00 84.38 86 LEU A N 1
ATOM 700 C CA . LEU A 1 86 ? -3.347 2.045 -1.563 1.00 84.38 86 LEU A CA 1
ATOM 701 C C . LEU A 1 86 ? -4.173 2.921 -0.619 1.00 84.38 86 LEU A C 1
ATOM 703 O O . LEU A 1 86 ? -4.667 2.419 0.388 1.00 84.38 86 LEU A O 1
ATOM 707 N N . THR A 1 87 ? -4.406 4.187 -0.967 1.00 90.62 87 THR A N 1
ATOM 708 C CA . THR A 1 87 ? -5.243 5.106 -0.186 1.00 90.62 87 THR A CA 1
ATOM 709 C C . THR A 1 87 ? -6.665 4.573 -0.031 1.00 90.62 87 THR A C 1
ATOM 711 O O . THR A 1 87 ? -7.182 4.554 1.085 1.00 90.62 87 THR A O 1
ATOM 714 N N . ARG A 1 88 ? -7.290 4.068 -1.105 1.00 85.38 88 ARG A N 1
ATOM 715 C CA . ARG A 1 88 ? -8.623 3.439 -1.036 1.00 85.38 88 ARG A CA 1
ATOM 716 C C . ARG A 1 88 ? -8.629 2.253 -0.069 1.00 85.38 88 ARG A C 1
ATOM 718 O O . ARG A 1 88 ? -9.525 2.122 0.761 1.00 85.38 88 ARG A O 1
ATOM 725 N N . THR A 1 89 ? -7.639 1.378 -0.193 1.00 84.69 89 THR A N 1
ATOM 726 C CA . THR A 1 89 ? -7.512 0.186 0.652 1.00 84.69 89 THR A CA 1
ATOM 727 C C . THR A 1 89 ? -7.347 0.568 2.121 1.00 84.69 89 THR A C 1
ATOM 729 O O . THR A 1 89 ? -8.056 0.051 2.983 1.00 84.69 89 THR A O 1
ATOM 732 N N . LEU A 1 90 ? -6.453 1.517 2.398 1.00 87.19 90 LEU A N 1
ATOM 733 C CA . LEU A 1 90 ? -6.204 2.030 3.737 1.00 87.19 90 LEU A CA 1
ATOM 734 C C . LEU A 1 90 ? -7.460 2.671 4.336 1.00 87.19 90 LEU A C 1
ATOM 736 O O . LEU A 1 90 ? -7.787 2.397 5.486 1.00 87.19 90 LEU A O 1
ATOM 740 N N . SER A 1 91 ? -8.200 3.450 3.544 1.00 91.38 91 SER A N 1
ATOM 741 C CA . SER A 1 91 ? -9.468 4.052 3.963 1.00 91.38 91 SER A CA 1
ATOM 742 C C . SER A 1 91 ? -10.502 2.991 4.361 1.00 91.38 91 SER A C 1
ATOM 744 O O . SER A 1 91 ? -11.101 3.084 5.431 1.00 91.38 91 SER A O 1
ATOM 746 N N . ASN A 1 92 ? -10.644 1.919 3.575 1.00 87.25 92 ASN A N 1
ATOM 747 C CA . ASN A 1 92 ? -11.527 0.804 3.930 1.00 87.25 92 ASN A CA 1
ATOM 748 C C . ASN A 1 92 ? -11.093 0.105 5.228 1.00 87.25 92 ASN A C 1
ATOM 750 O O . ASN A 1 92 ? -11.939 -0.258 6.047 1.00 87.25 92 ASN A O 1
ATOM 754 N N . HIS A 1 93 ? -9.787 -0.087 5.434 1.00 89.50 93 HIS A N 1
ATOM 755 C CA . HIS A 1 93 ? -9.274 -0.660 6.678 1.00 89.50 93 HIS A CA 1
ATOM 756 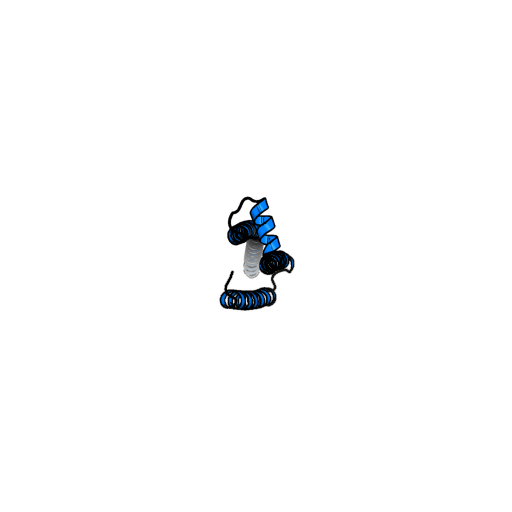C C . HIS A 1 93 ? -9.539 0.246 7.882 1.00 89.50 93 HIS A C 1
ATOM 758 O O . HIS A 1 93 ? -9.959 -0.253 8.923 1.00 89.50 93 HIS A O 1
ATOM 764 N N . GLN A 1 94 ? -9.365 1.562 7.740 1.00 92.81 94 GLN A N 1
ATOM 765 C CA . GLN A 1 94 ? -9.691 2.527 8.791 1.00 92.81 94 GLN A CA 1
ATOM 766 C C . GLN A 1 94 ? -11.171 2.462 9.188 1.00 92.81 94 GLN A C 1
ATOM 768 O O . GLN A 1 94 ? -11.468 2.450 10.383 1.00 92.81 94 GLN A O 1
ATOM 773 N N . SER A 1 95 ? -12.092 2.343 8.223 1.00 94.56 95 SER A N 1
ATOM 774 C CA . SER A 1 95 ? -13.521 2.177 8.528 1.00 94.56 95 SER A CA 1
ATOM 775 C C . SER A 1 95 ? -13.805 0.901 9.324 1.00 94.56 95 SER A C 1
ATOM 777 O O . SER A 1 95 ? -14.501 0.967 10.332 1.00 94.56 95 SER A O 1
ATOM 779 N N . LYS A 1 96 ? -13.205 -0.238 8.950 1.00 94.25 96 LYS A N 1
ATOM 780 C CA . LYS A 1 96 ? -13.368 -1.502 9.696 1.00 94.25 96 LYS A CA 1
ATOM 781 C C . LYS A 1 96 ? -12.800 -1.427 11.113 1.00 94.25 96 LYS A C 1
ATOM 783 O O . LYS A 1 96 ? -13.414 -1.912 12.054 1.00 94.25 96 LYS A O 1
ATOM 788 N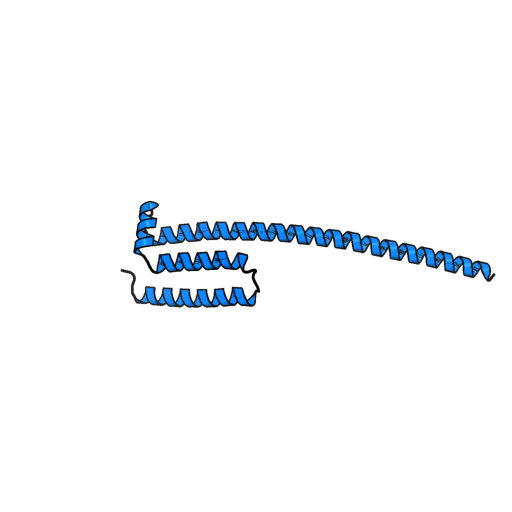 N . ILE A 1 97 ? -11.632 -0.803 11.286 1.00 97.44 97 ILE A N 1
ATOM 789 C CA . ILE A 1 97 ? -11.038 -0.598 12.618 1.00 97.44 97 ILE A CA 1
ATOM 790 C C . ILE A 1 97 ? -11.959 0.265 13.486 1.00 97.44 97 ILE A C 1
ATOM 792 O O . ILE A 1 97 ? -12.132 -0.023 14.672 1.00 97.44 97 ILE A O 1
ATOM 796 N N . LYS A 1 98 ? -12.562 1.310 12.906 1.00 97.31 98 LYS A N 1
ATOM 797 C CA . LYS A 1 98 ? -13.522 2.170 13.603 1.00 97.31 98 LYS A CA 1
ATOM 798 C C . LYS A 1 98 ? -14.752 1.380 14.051 1.00 97.31 98 LYS A C 1
ATOM 800 O O . LYS A 1 98 ? -15.124 1.495 15.212 1.00 97.31 98 LYS A O 1
ATOM 805 N N . GLU A 1 99 ? -15.327 0.571 13.167 1.00 98.06 99 GLU A N 1
ATOM 806 C CA . GLU A 1 99 ? -16.483 -0.287 13.459 1.00 98.06 99 GLU A CA 1
ATOM 807 C C . GLU A 1 99 ? -16.188 -1.259 14.611 1.00 98.06 99 GLU A C 1
ATOM 809 O O . GLU A 1 99 ? -16.867 -1.220 15.634 1.00 98.06 99 GLU A O 1
ATOM 814 N N . ILE A 1 100 ? -15.081 -2.008 14.535 1.00 98.12 100 ILE A N 1
ATOM 815 C CA . ILE A 1 100 ? -14.656 -2.927 15.607 1.00 98.12 100 ILE A CA 1
ATOM 816 C C . ILE A 1 100 ? -14.424 -2.177 16.927 1.00 98.12 100 ILE A C 1
ATOM 818 O O . ILE A 1 100 ? -14.757 -2.670 18.003 1.00 98.12 100 ILE A O 1
ATOM 822 N N . SER A 1 101 ? -13.853 -0.971 16.870 1.00 98.19 101 SER A N 1
ATOM 823 C CA . SER A 1 101 ? -13.629 -0.152 18.069 1.00 98.19 101 SER A CA 1
ATOM 824 C C . SER A 1 101 ? -14.945 0.300 18.708 1.00 98.19 101 SER A C 1
ATOM 826 O O . SER A 1 101 ? -15.030 0.377 19.934 1.00 98.19 101 SER A O 1
ATOM 828 N N . GLN A 1 102 ? -15.965 0.587 17.894 1.00 98.00 102 GLN A N 1
ATOM 829 C CA . GLN A 1 102 ? -17.303 0.942 18.364 1.00 98.00 102 GLN A CA 1
ATOM 830 C C . GLN A 1 102 ? -18.013 -0.262 18.985 1.00 98.00 102 GLN A C 1
ATOM 832 O O . GLN A 1 102 ? -18.507 -0.142 20.105 1.00 98.00 102 GLN A O 1
ATOM 837 N N . GLU A 1 103 ? -17.989 -1.422 18.326 1.00 98.38 103 GLU A N 1
ATOM 838 C CA . GLU A 1 103 ? -18.538 -2.673 18.869 1.00 98.38 103 GLU A CA 1
ATOM 839 C C . GLU A 1 103 ? -17.878 -3.046 20.202 1.00 98.38 103 GLU A C 1
ATOM 841 O O . GLU A 1 103 ? -18.560 -3.348 21.180 1.00 98.38 103 GLU A O 1
ATOM 846 N N . LEU A 1 104 ? -16.548 -2.927 20.290 1.00 98.38 104 LEU A N 1
ATOM 847 C CA . LEU A 1 104 ? -15.812 -3.144 21.535 1.00 98.38 104 LEU A CA 1
ATOM 848 C C . LEU A 1 104 ? -16.221 -2.148 22.633 1.00 98.38 104 LEU A C 1
ATOM 850 O O . LEU A 1 104 ? -16.231 -2.499 23.813 1.00 98.38 104 LEU A O 1
ATOM 854 N N . GLY A 1 105 ? -16.532 -0.904 22.262 1.00 98.38 105 GLY A N 1
ATOM 855 C CA . GLY A 1 105 ? -17.033 0.118 23.179 1.00 98.38 105 GLY A CA 1
ATOM 856 C C . GLY A 1 105 ? -18.397 -0.245 23.767 1.00 98.38 105 GLY A C 1
ATOM 857 O O . GLY A 1 105 ? -18.557 -0.201 24.986 1.00 98.38 105 GLY A O 1
ATOM 858 N N . VAL A 1 106 ? -19.342 -0.657 22.917 1.00 98.56 106 VAL A N 1
ATOM 859 C CA . VAL A 1 106 ? -20.680 -1.113 23.335 1.00 98.56 106 VAL A CA 1
ATOM 860 C C . VAL A 1 106 ? -20.570 -2.343 24.235 1.00 98.56 106 VAL A C 1
ATOM 862 O O . VAL A 1 106 ? -21.102 -2.339 25.342 1.00 98.56 106 VAL A O 1
ATOM 865 N N . LEU A 1 107 ? -19.779 -3.343 23.837 1.00 98.44 107 LEU A N 1
ATOM 866 C CA . LEU A 1 107 ? -19.587 -4.563 24.624 1.00 98.44 107 LEU A CA 1
ATOM 867 C C . LEU A 1 107 ? -19.020 -4.272 26.025 1.00 98.44 107 LEU A C 1
ATOM 869 O O . LEU A 1 107 ? -19.443 -4.864 27.017 1.00 98.44 107 LEU A O 1
ATOM 873 N N . LYS A 1 108 ? -18.069 -3.335 26.137 1.00 98.25 108 LYS A N 1
ATOM 874 C CA . LYS A 1 108 ? -17.520 -2.917 27.439 1.00 98.25 108 LYS A CA 1
ATOM 875 C C . LYS A 1 108 ? -18.567 -2.247 28.328 1.00 98.25 108 LYS A C 1
ATOM 877 O O . LYS A 1 108 ? -18.511 -2.432 29.544 1.00 98.25 108 LYS A O 1
ATOM 882 N N . LEU A 1 109 ? -19.483 -1.474 27.743 1.00 98.06 109 LEU A N 1
ATOM 883 C CA . LEU A 1 109 ? -20.578 -0.836 28.472 1.00 98.06 109 LEU A CA 1
ATOM 884 C C . LEU A 1 109 ? -21.533 -1.893 29.041 1.00 98.06 109 LEU A C 1
ATOM 886 O O . LEU A 1 109 ? -21.788 -1.887 30.243 1.00 98.06 109 LEU A O 1
ATOM 890 N N . GLU A 1 110 ? -21.970 -2.845 28.216 1.00 98.06 110 GLU A N 1
ATOM 891 C CA . GLU A 1 110 ? -22.872 -3.929 28.633 1.00 98.06 110 GLU A CA 1
ATOM 892 C C . GLU A 1 110 ? -22.274 -4.766 29.774 1.00 98.06 110 GLU A C 1
ATOM 894 O O . GLU A 1 110 ? -22.933 -5.031 30.780 1.00 98.06 110 GLU A O 1
ATOM 899 N N . VAL A 1 111 ? -20.986 -5.121 29.679 1.00 98.12 111 VAL A N 1
ATOM 900 C CA . VAL A 1 111 ? -20.278 -5.846 30.751 1.00 98.12 111 VAL A CA 1
ATOM 901 C C . VAL A 1 111 ? -20.262 -5.045 32.058 1.00 98.12 111 VAL A C 1
ATOM 903 O O . VAL A 1 111 ? -20.417 -5.616 33.143 1.00 98.12 111 VAL A O 1
ATOM 906 N N . LEU A 1 112 ? -20.078 -3.725 31.981 1.00 97.88 112 LEU A N 1
ATOM 907 C CA . LEU A 1 112 ? -20.072 -2.851 33.153 1.00 97.88 112 LEU A CA 1
ATOM 908 C C . LEU A 1 112 ? -21.467 -2.747 33.787 1.00 97.88 112 LEU A C 1
ATOM 910 O O . LEU A 1 112 ? -21.587 -2.793 35.014 1.00 97.88 112 LEU A O 1
ATOM 914 N N . GLU A 1 113 ? -22.519 -2.660 32.975 1.00 97.50 113 GLU A N 1
ATOM 915 C CA . GLU A 1 113 ? -23.907 -2.652 33.444 1.00 97.50 113 GLU A CA 1
ATOM 916 C C . GLU A 1 113 ? -24.289 -3.968 34.127 1.00 97.50 113 GLU A C 1
ATOM 918 O O . GLU A 1 113 ? -24.804 -3.939 35.249 1.00 97.50 113 GLU A O 1
ATOM 923 N N . LEU A 1 114 ? -23.954 -5.113 33.524 1.00 97.25 114 LEU A N 1
ATOM 924 C CA . LEU A 1 114 ? -24.177 -6.436 34.117 1.00 97.25 114 LEU A CA 1
ATOM 925 C C . LEU A 1 114 ? -23.458 -6.578 35.464 1.00 97.25 114 LEU A C 1
ATOM 927 O O . LEU A 1 114 ? -24.052 -7.029 36.446 1.00 97.25 114 LEU A O 1
ATOM 931 N N . LYS A 1 115 ? -22.202 -6.123 35.555 1.00 96.50 115 LYS A N 1
ATOM 932 C CA . LYS A 1 115 ? -21.445 -6.133 36.816 1.00 96.50 115 LYS A CA 1
ATOM 933 C C . LYS A 1 115 ? -22.115 -5.269 37.889 1.00 96.50 115 LYS A C 1
ATOM 935 O O . LYS A 1 115 ? -22.204 -5.681 39.045 1.00 96.50 115 LYS A O 1
ATOM 940 N N . ASN A 1 116 ? -22.626 -4.094 37.524 1.00 96.62 116 ASN A N 1
ATOM 941 C CA . ASN A 1 116 ? -23.348 -3.222 38.454 1.00 96.62 116 ASN A CA 1
ATOM 942 C C . ASN A 1 116 ? -24.685 -3.828 38.912 1.00 96.62 116 ASN A C 1
ATOM 944 O O . ASN A 1 116 ? -25.046 -3.687 40.081 1.00 96.62 116 ASN A O 1
ATOM 948 N N . GLN A 1 117 ? -25.410 -4.521 38.031 1.00 95.50 117 GLN A N 1
ATOM 949 C CA . GLN A 1 117 ? -26.638 -5.239 38.393 1.00 95.50 117 GLN A CA 1
ATOM 950 C C . GLN A 1 117 ? -26.359 -6.388 39.368 1.00 95.50 117 GLN A C 1
ATOM 952 O O . GLN A 1 117 ? -27.070 -6.535 40.364 1.00 95.50 117 GLN A O 1
ATOM 957 N N . GLN A 1 118 ? -25.292 -7.158 39.136 1.00 94.62 118 GLN A N 1
ATOM 958 C CA . GLN A 1 118 ? -24.854 -8.212 40.056 1.00 94.62 118 GLN A CA 1
ATOM 959 C C . GLN A 1 118 ? -24.494 -7.647 41.430 1.00 94.62 118 GLN A C 1
ATOM 961 O O . GLN A 1 118 ? -24.918 -8.192 42.446 1.00 94.62 118 GLN A O 1
ATOM 966 N N . LEU A 1 119 ? -23.764 -6.528 41.472 1.00 95.12 119 LEU A N 1
ATOM 967 C CA . LEU A 1 119 ? -23.438 -5.852 42.728 1.00 95.12 119 LEU A CA 1
ATOM 968 C C . LEU A 1 119 ? -24.707 -5.438 43.475 1.00 95.12 119 LEU A C 1
ATOM 970 O O . LEU A 1 119 ? -24.864 -5.817 44.631 1.00 95.12 119 LEU A O 1
ATOM 974 N N . LYS A 1 120 ? -25.641 -4.738 42.817 1.00 92.50 120 LYS A N 1
ATOM 975 C CA . LYS A 1 120 ? -26.930 -4.351 43.421 1.00 92.50 120 LYS A CA 1
ATOM 976 C C . LYS A 1 120 ? -27.687 -5.561 43.970 1.00 92.50 120 LYS A C 1
ATOM 978 O O . LYS A 1 120 ? -28.127 -5.533 45.113 1.00 92.50 120 LYS A O 1
ATOM 983 N N . THR A 1 121 ? -27.777 -6.634 43.186 1.00 93.62 121 THR A N 1
ATOM 984 C CA . THR A 1 121 ? -28.439 -7.882 43.594 1.00 93.62 121 THR A CA 1
ATOM 985 C C . THR A 1 121 ? -27.785 -8.472 44.846 1.00 93.62 121 THR A C 1
ATOM 987 O O . THR A 1 121 ? -28.477 -8.799 45.806 1.00 93.62 121 THR A O 1
ATOM 990 N N . ASN A 1 122 ? -26.451 -8.529 44.890 1.00 91.69 122 ASN A N 1
ATOM 991 C CA . ASN A 1 122 ? -25.711 -9.021 46.053 1.00 91.69 122 ASN A CA 1
ATOM 992 C C . ASN A 1 122 ? -25.904 -8.142 47.297 1.00 91.69 122 ASN A C 1
ATOM 994 O O . ASN A 1 122 ? -26.022 -8.681 48.394 1.00 91.69 122 ASN A O 1
ATOM 998 N N . TYR A 1 123 ? -25.969 -6.813 47.149 1.00 89.50 123 TYR A N 1
ATOM 999 C CA . TYR A 1 123 ? -26.276 -5.910 48.266 1.00 89.50 123 TYR A CA 1
ATOM 1000 C C . TYR A 1 123 ? -27.666 -6.179 48.853 1.00 89.50 123 TYR A C 1
ATOM 1002 O O . TYR A 1 123 ? -27.799 -6.256 50.073 1.00 89.50 123 TYR A O 1
ATOM 1010 N N . HIS A 1 124 ? -28.685 -6.356 48.007 1.00 88.12 124 HIS A N 1
ATOM 1011 C CA . HIS A 1 124 ? -30.042 -6.662 48.468 1.00 88.12 124 HIS A CA 1
ATOM 1012 C C . HIS A 1 124 ? -30.107 -8.009 49.198 1.00 88.12 124 HIS A C 1
ATOM 1014 O O . HIS A 1 124 ? -30.586 -8.055 50.327 1.00 88.12 124 HIS A O 1
ATOM 1020 N N . LEU A 1 125 ? -29.524 -9.065 48.620 1.00 89.19 125 LEU A N 1
ATOM 1021 C CA . LEU A 1 125 ? -29.465 -10.395 49.241 1.00 89.19 125 LEU A CA 1
ATOM 1022 C C . LEU A 1 125 ? -28.735 -10.392 50.590 1.00 89.19 125 LEU A C 1
ATOM 1024 O O . LEU A 1 125 ? -29.099 -11.137 51.495 1.00 89.19 125 LEU A O 1
ATOM 1028 N N . ASN A 1 126 ? -27.675 -9.592 50.729 1.00 84.62 126 ASN A N 1
ATOM 1029 C CA . ASN A 1 126 ? -26.928 -9.530 51.981 1.00 84.62 126 ASN A CA 1
ATOM 1030 C C . ASN A 1 126 ? -27.709 -8.772 53.067 1.00 84.62 126 ASN A C 1
ATOM 1032 O O . ASN A 1 126 ? -27.690 -9.189 54.219 1.00 84.62 126 ASN A O 1
ATOM 1036 N N . ASN A 1 127 ? -28.434 -7.709 52.704 1.00 83.19 127 ASN A N 1
ATOM 1037 C CA . ASN A 1 127 ? -29.274 -6.966 53.647 1.00 83.19 127 ASN A CA 1
ATOM 1038 C C . ASN A 1 127 ? -30.502 -7.769 54.106 1.00 83.19 127 ASN A C 1
ATOM 1040 O O . ASN A 1 127 ? -30.837 -7.721 55.284 1.00 83.19 127 ASN A O 1
ATOM 1044 N N . GLU A 1 128 ? -31.144 -8.539 53.221 1.00 81.12 128 GLU A N 1
ATOM 1045 C CA . GLU A 1 128 ? -32.237 -9.445 53.617 1.00 81.12 128 GLU A CA 1
ATOM 1046 C C . GLU A 1 128 ? -31.762 -10.490 54.632 1.00 81.12 128 GLU A C 1
ATOM 1048 O O . GLU A 1 128 ? -32.396 -10.674 55.666 1.00 81.12 128 GLU A O 1
ATOM 1053 N N . LYS A 1 129 ? -30.591 -11.099 54.404 1.00 75.94 129 LYS A N 1
ATOM 1054 C CA . LYS A 1 129 ? -29.999 -12.059 55.349 1.00 75.94 129 LYS A CA 1
ATOM 1055 C C . LYS A 1 129 ? -29.628 -11.444 56.695 1.00 75.94 129 LYS A C 1
ATOM 1057 O O . LYS A 1 129 ? -29.659 -12.145 57.697 1.00 75.94 129 LYS A O 1
ATOM 1062 N N . VAL A 1 130 ? -29.213 -10.179 56.737 1.00 78.44 130 VAL A N 1
ATOM 1063 C CA . VAL A 1 130 ? -28.935 -9.494 58.010 1.00 78.44 130 VAL A CA 1
ATOM 1064 C C . VAL A 1 130 ? -30.234 -9.297 58.789 1.00 78.44 130 VAL A C 1
ATOM 1066 O O . VAL A 1 130 ? -30.270 -9.632 59.965 1.00 78.44 130 VAL A O 1
ATOM 1069 N N . ASN A 1 131 ? -31.305 -8.867 58.120 1.00 72.12 131 ASN A N 1
ATOM 1070 C CA . ASN A 1 131 ? -32.607 -8.646 58.754 1.00 72.12 131 ASN A CA 1
ATOM 1071 C C . ASN A 1 131 ? -33.304 -9.944 59.209 1.00 72.12 131 ASN A C 1
ATOM 1073 O O . ASN A 1 131 ? -34.082 -9.901 60.150 1.00 72.12 131 ASN A O 1
ATOM 1077 N N . GLU A 1 132 ? -33.063 -11.088 58.559 1.00 73.88 132 GLU A N 1
ATOM 1078 C CA . GLU A 1 132 ? -33.589 -12.394 59.007 1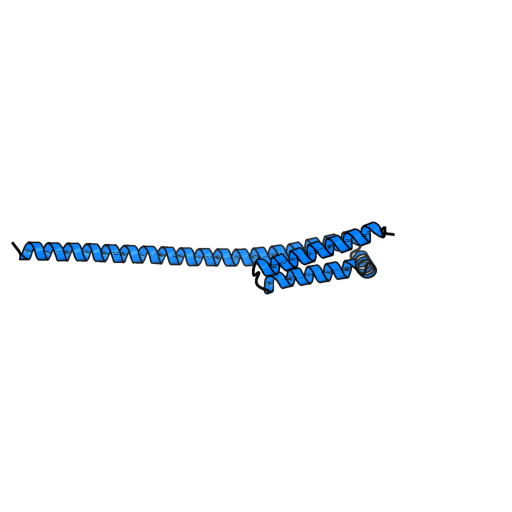.00 73.88 132 GLU A CA 1
ATOM 1079 C C . GLU A 1 132 ? -32.872 -12.956 60.248 1.00 73.88 132 GLU A C 1
ATOM 1081 O O . GLU A 1 132 ? -33.388 -13.870 60.891 1.00 73.88 132 GLU A O 1
ATOM 1086 N N . ASN A 1 133 ? -31.676 -12.451 60.566 1.00 69.12 133 ASN A N 1
ATOM 1087 C CA . ASN A 1 133 ? -30.862 -12.915 61.692 1.00 69.12 133 ASN A CA 1
ATOM 1088 C C . ASN A 1 133 ? -30.981 -12.021 62.947 1.00 69.12 133 ASN A C 1
ATOM 1090 O O . ASN A 1 133 ? -30.338 -12.335 63.953 1.00 69.12 133 ASN A O 1
ATOM 1094 N N . GLU A 1 134 ? -31.758 -10.933 62.889 1.00 62.59 134 GLU A N 1
ATOM 1095 C CA . GLU A 1 134 ? -32.157 -10.086 64.032 1.00 62.59 134 GLU A CA 1
ATOM 1096 C C . GLU A 1 134 ? -33.518 -10.516 64.601 1.00 62.59 134 GLU A C 1
ATOM 1098 O O . GLU A 1 134 ? -33.649 -10.511 65.849 1.00 62.59 134 GLU A O 1
#

Secondary structure (DSSP, 8-state):
---HHHHHHHHHHHHHHHHHHHHHHHHTT--HHHHHHHHHHHHHHHHHHH-HHHHHHHHHHHT-SSHHHHHHHHHHHHHHHHHHHHHHHHHHHHHHHHHHHHHHHHHHHHHHHHHHHHHHHHHHHHHHHHHHT-

Radius of gyration: 31.11 Å; chains: 1; bounding box: 64×28×94 Å

Sequence (134 aa):
MISFKLQLFLIVFCFICFMMFLNLIIKFKLDLKYSLLWFLLIIITISLAVFPNLAEQVAHFIGIETPVNAIFLFGILLTLIIMFSLTRTLSNHQSKIKEISQELGVLKLEVLELKNQQLKTNYHLNNEKVNENE

Foldseek 3Di:
DPDPVVVVVVVVVLVVVVVVLVCVCVVVVPPVVLVVLVVVLSVVLVVCVVCVVVLVVQCVVVVHPDSVVSSVVVSVVSVVVSVVVVVVVVVVVVVVVVVVVVVVVVVVVVVVVVVVVVVVVVVVVVVVVVVVVD

pLDDT: mean 81.13, std 10.86, range [54.16, 98.56]